Protein AF-A0A7J2INV5-F1 (afdb_monomer)

Sequence (131 aa):
MGIITDLKYGMLFGFTGFTLTLISWYFATGMLDPRFPAVIGAGLFTGGFLGSLTRRLHKEGEERKANFIFLVVILLACILLIADCIFDILTGNWKSILTNWKILRFVPIFASVYLICYMILRIKKSKEVKT

Secondary structure (DSSP, 8-state):
--HHHHHHHHHHHHHHHHHHHHHHHHHHHS---THHHHHHHHHHHHHHHHHHHHHHHHHTT-HHHHHHHHHHHHHHHHHHHHHHHHHHHHTT-HHHHHHSGGGGGHHHHHHHHHHHHHHHHHHHHHHHTT-

pLDDT: mean 73.22, std 8.88, range [40.84, 83.69]

Mean predicted aligned error: 11.42 Å

Structure (mmCIF, N/CA/C/O backbone):
data_AF-A0A7J2INV5-F1
#
_entry.id   AF-A0A7J2INV5-F1
#
loop_
_atom_site.group_PDB
_atom_site.id
_atom_site.type_symbol
_atom_site.label_ato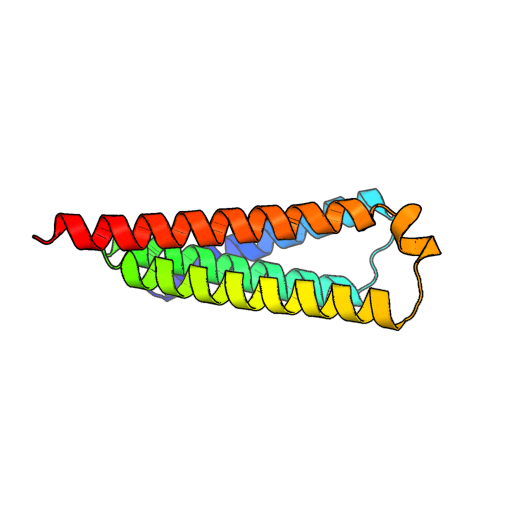m_id
_atom_site.label_alt_id
_atom_site.label_comp_id
_atom_site.label_asym_id
_atom_site.label_entity_id
_atom_site.label_seq_id
_atom_site.pdbx_PDB_ins_code
_atom_site.Cartn_x
_atom_site.Cartn_y
_atom_site.Cartn_z
_atom_site.occupancy
_atom_site.B_iso_or_equiv
_atom_site.auth_seq_id
_atom_site.auth_comp_id
_atom_site.auth_asym_id
_atom_site.auth_atom_id
_atom_site.pdbx_PDB_model_num
ATOM 1 N N . MET A 1 1 ? -17.731 -5.899 17.107 1.00 54.16 1 MET A N 1
ATOM 2 C CA . MET A 1 1 ? -17.539 -6.607 15.817 1.00 54.16 1 MET A CA 1
ATOM 3 C C . MET A 1 1 ? -16.195 -7.314 15.929 1.00 54.16 1 MET A C 1
ATOM 5 O O . MET A 1 1 ? -15.257 -6.663 16.351 1.00 54.16 1 MET A O 1
ATOM 9 N N . GLY A 1 2 ? -16.118 -8.637 15.780 1.00 72.75 2 GLY A N 1
ATOM 10 C CA . GLY A 1 2 ? -14.926 -9.410 16.174 1.00 72.75 2 GLY A CA 1
ATOM 11 C C . GLY A 1 2 ? -13.805 -9.408 15.127 1.00 72.75 2 GLY A C 1
ATOM 12 O O . GLY A 1 2 ? -14.051 -9.157 13.951 1.00 72.75 2 GLY A O 1
ATOM 13 N N . ILE A 1 3 ? -12.588 -9.792 15.530 1.00 71.81 3 ILE A N 1
ATOM 14 C CA . ILE A 1 3 ? -11.409 -9.898 14.640 1.00 71.81 3 ILE A CA 1
ATOM 15 C C . ILE A 1 3 ? -11.698 -10.798 13.421 1.00 71.81 3 ILE A C 1
ATOM 17 O O . ILE A 1 3 ? -11.252 -10.525 12.312 1.00 71.81 3 ILE A O 1
ATOM 21 N N . ILE A 1 4 ? -12.522 -11.835 13.604 1.00 76.38 4 ILE A N 1
ATOM 22 C CA . ILE A 1 4 ? -12.943 -12.770 12.549 1.00 76.38 4 ILE A CA 1
ATOM 23 C C . ILE A 1 4 ? -13.767 -12.067 11.457 1.00 76.38 4 ILE A C 1
ATOM 25 O O . ILE A 1 4 ? -13.631 -12.380 10.274 1.00 76.38 4 ILE A O 1
ATOM 29 N N . THR A 1 5 ? -14.622 -11.110 11.832 1.00 76.44 5 THR A N 1
ATOM 30 C CA . THR A 1 5 ? -15.408 -10.345 10.853 1.00 76.44 5 THR A CA 1
ATOM 31 C C . THR A 1 5 ? -14.536 -9.374 10.064 1.00 76.44 5 THR A C 1
ATOM 33 O O . THR A 1 5 ? -14.733 -9.254 8.858 1.00 76.44 5 THR A O 1
ATOM 36 N N . ASP A 1 6 ? -13.537 -8.754 10.697 1.00 69.38 6 ASP A N 1
ATOM 37 C CA . ASP A 1 6 ? -12.585 -7.871 10.009 1.00 69.38 6 ASP A CA 1
ATOM 38 C C . ASP A 1 6 ? -11.727 -8.665 9.020 1.00 69.38 6 ASP A C 1
ATOM 40 O O . ASP A 1 6 ? -11.625 -8.299 7.853 1.00 69.38 6 ASP A O 1
ATOM 44 N N . LEU A 1 7 ? -11.224 -9.830 9.444 1.00 76.38 7 LEU A N 1
ATOM 45 C CA . LEU A 1 7 ? -10.479 -10.758 8.594 1.00 76.38 7 LEU A CA 1
ATOM 46 C C . LEU A 1 7 ? -11.291 -11.180 7.357 1.00 76.38 7 LEU A C 1
ATOM 48 O O . LEU A 1 7 ? -10.762 -11.181 6.249 1.00 76.38 7 LEU A O 1
ATOM 52 N N . LYS A 1 8 ? -12.589 -11.481 7.520 1.00 79.69 8 LYS A N 1
ATOM 53 C CA . LYS A 1 8 ? -13.490 -11.800 6.397 1.00 79.69 8 LYS A CA 1
ATOM 54 C C . LYS A 1 8 ? -13.621 -10.641 5.410 1.00 79.69 8 LYS A C 1
ATOM 56 O O . LYS A 1 8 ? -13.512 -10.866 4.208 1.00 79.69 8 LYS A O 1
ATOM 61 N N . TYR A 1 9 ? -13.839 -9.418 5.900 1.00 78.00 9 TYR A N 1
ATOM 62 C CA . TYR A 1 9 ? -13.913 -8.234 5.038 1.00 78.00 9 TYR A CA 1
ATOM 63 C C . TYR A 1 9 ? -12.579 -7.958 4.341 1.00 78.00 9 TYR A C 1
ATOM 65 O O . TYR A 1 9 ? -12.570 -7.672 3.147 1.00 78.00 9 TYR A O 1
ATOM 73 N N . GLY A 1 10 ? -11.462 -8.099 5.058 1.00 76.38 10 GLY A N 1
ATOM 74 C CA . GLY A 1 10 ? -10.121 -7.943 4.508 1.00 76.38 10 GLY A CA 1
ATOM 75 C C . GLY A 1 10 ? -9.804 -8.967 3.420 1.00 76.38 10 GLY A C 1
ATOM 76 O O . GLY A 1 10 ? -9.296 -8.586 2.370 1.00 76.38 10 GLY A O 1
ATOM 77 N N . MET A 1 11 ? -10.172 -10.239 3.613 1.00 81.56 11 MET A N 1
ATOM 78 C CA . MET A 1 11 ? -10.021 -11.279 2.587 1.00 81.56 11 MET A CA 1
ATOM 79 C C . MET A 1 11 ? -10.884 -11.013 1.357 1.00 81.56 11 MET A C 1
ATOM 81 O O . MET A 1 11 ? -10.398 -11.162 0.244 1.00 81.56 11 MET A O 1
ATOM 85 N N . LEU A 1 12 ? -12.140 -10.597 1.537 1.00 82.75 12 LEU A N 1
ATOM 86 C CA . LEU A 1 12 ? -13.031 -10.248 0.424 1.00 82.75 12 LEU A CA 1
ATOM 87 C C . LEU A 1 12 ? -12.473 -9.086 -0.400 1.00 82.75 12 LEU A C 1
ATOM 89 O O . LEU A 1 12 ? -12.479 -9.134 -1.630 1.00 82.75 12 LEU A O 1
ATOM 93 N N . PHE A 1 13 ? -11.958 -8.061 0.280 1.00 78.19 13 PHE A N 1
ATOM 94 C CA . PHE A 1 13 ? -11.353 -6.902 -0.366 1.00 78.19 13 PHE A CA 1
ATOM 95 C C . PHE A 1 13 ? -10.049 -7.272 -1.081 1.00 78.19 13 PHE A C 1
ATOM 97 O O . PHE A 1 13 ? -9.847 -6.889 -2.232 1.00 78.19 13 PHE A O 1
ATOM 104 N N . GLY A 1 14 ? -9.208 -8.078 -0.427 1.00 80.69 14 GLY A N 1
ATOM 105 C CA . GLY A 1 14 ? -7.979 -8.620 -0.998 1.00 80.69 14 GLY A CA 1
ATOM 106 C C . GLY A 1 14 ? -8.248 -9.461 -2.242 1.00 80.69 14 GLY A C 1
ATOM 107 O O . GLY A 1 14 ? -7.632 -9.221 -3.272 1.00 80.69 14 GLY A O 1
ATOM 108 N N . PHE A 1 15 ? -9.223 -10.372 -2.187 1.00 81.88 15 PHE A N 1
ATOM 109 C CA . PHE A 1 15 ? -9.601 -11.228 -3.311 1.00 81.88 15 PHE A CA 1
ATOM 110 C C . PHE A 1 15 ? -10.143 -10.407 -4.481 1.00 81.88 15 PHE A C 1
ATOM 112 O O . PHE A 1 15 ? -9.658 -10.538 -5.598 1.00 81.88 15 PHE A O 1
ATOM 119 N N . THR A 1 16 ? -11.084 -9.498 -4.216 1.00 83.62 16 THR A N 1
ATOM 120 C CA . THR A 1 16 ? -11.677 -8.640 -5.253 1.00 83.62 16 THR A CA 1
ATOM 121 C C . THR A 1 16 ? -10.612 -7.788 -5.942 1.00 83.62 16 THR A C 1
ATOM 123 O O . THR A 1 16 ? -10.537 -7.761 -7.170 1.00 83.62 16 THR A O 1
ATOM 126 N N . GLY A 1 17 ? -9.750 -7.128 -5.160 1.00 80.19 17 GLY A N 1
ATOM 127 C CA . GLY A 1 17 ? -8.649 -6.331 -5.694 1.00 80.19 17 GLY A CA 1
ATOM 128 C C . GLY A 1 17 ? -7.652 -7.183 -6.477 1.00 80.19 17 GLY A C 1
ATOM 129 O O . GLY A 1 17 ? -7.203 -6.782 -7.549 1.00 80.19 17 GLY A O 1
ATOM 130 N N . PHE A 1 18 ? -7.325 -8.372 -5.973 1.00 81.94 18 PHE A N 1
ATOM 131 C CA . PHE A 1 18 ? -6.392 -9.294 -6.608 1.00 81.94 18 PHE A CA 1
ATOM 132 C C . PHE A 1 18 ? -6.894 -9.760 -7.974 1.00 81.94 18 PHE A C 1
ATOM 134 O O . PHE A 1 18 ? -6.162 -9.661 -8.958 1.00 81.94 18 PHE A O 1
ATOM 141 N N . THR A 1 19 ? -8.157 -10.180 -8.064 1.00 83.69 19 THR A N 1
ATOM 142 C CA . THR A 1 19 ? -8.771 -10.601 -9.327 1.00 83.69 19 THR A CA 1
ATOM 143 C C . THR A 1 19 ? -8.831 -9.451 -10.332 1.00 83.69 19 THR A C 1
ATOM 145 O O . THR A 1 19 ? -8.438 -9.631 -11.481 1.00 83.69 19 THR A O 1
ATOM 148 N N . LEU A 1 20 ? -9.244 -8.251 -9.906 1.00 82.88 20 LEU A N 1
ATOM 149 C CA . LEU A 1 20 ? -9.261 -7.060 -10.766 1.00 82.88 20 LEU A CA 1
ATOM 150 C C . LEU A 1 20 ? -7.869 -6.709 -11.296 1.00 82.88 20 LEU A C 1
ATOM 152 O O . LEU A 1 20 ? -7.725 -6.368 -12.469 1.00 82.88 20 LEU A O 1
ATOM 156 N N . THR A 1 21 ? -6.846 -6.821 -10.451 1.00 80.69 21 THR A N 1
ATOM 157 C CA . THR A 1 21 ? -5.462 -6.512 -10.828 1.00 80.69 21 THR A CA 1
ATOM 158 C C . THR A 1 21 ? -4.915 -7.548 -11.808 1.00 80.69 21 THR A C 1
ATOM 160 O O . THR A 1 21 ? -4.296 -7.172 -12.798 1.00 80.69 21 THR A O 1
ATOM 163 N N . LEU A 1 22 ? -5.197 -8.837 -11.591 1.00 81.00 22 LEU A N 1
ATOM 164 C CA . LEU A 1 22 ? -4.838 -9.908 -12.524 1.00 81.00 22 LEU A CA 1
ATOM 165 C C . LEU A 1 22 ? -5.505 -9.741 -13.889 1.00 81.00 22 LEU A C 1
ATOM 167 O O . LEU A 1 22 ? -4.834 -9.868 -14.909 1.00 81.00 22 LEU A O 1
ATOM 171 N N . ILE A 1 23 ? -6.803 -9.429 -13.914 1.00 83.25 23 ILE A N 1
ATOM 172 C CA . ILE A 1 23 ? -7.542 -9.192 -15.159 1.00 83.25 23 ILE A CA 1
ATOM 173 C C . ILE A 1 23 ? -6.964 -7.972 -15.883 1.00 83.25 23 ILE A C 1
ATOM 175 O O . ILE A 1 23 ? -6.640 -8.055 -17.064 1.00 83.25 23 ILE A O 1
ATOM 179 N N . SER A 1 24 ? -6.786 -6.856 -15.171 1.00 80.50 24 SER A N 1
ATOM 180 C CA . SER A 1 24 ? -6.260 -5.612 -15.750 1.00 80.50 24 SER A CA 1
ATOM 181 C C . SER A 1 24 ? -4.854 -5.804 -16.307 1.00 80.50 24 SER A C 1
ATOM 183 O O . SER A 1 24 ? -4.527 -5.291 -17.374 1.00 80.50 24 SER A O 1
ATOM 185 N N . TRP A 1 25 ? -4.028 -6.579 -15.607 1.00 76.94 25 TRP A N 1
ATOM 186 C CA . TRP A 1 25 ? -2.701 -6.924 -16.081 1.00 76.94 25 TRP A CA 1
ATOM 187 C C . TRP A 1 25 ? -2.751 -7.820 -17.317 1.00 76.94 25 TRP A C 1
ATOM 189 O O . TRP A 1 25 ? -2.114 -7.502 -18.318 1.00 76.94 25 TRP A O 1
ATOM 199 N N . TYR A 1 26 ? -3.549 -8.886 -17.298 1.00 79.06 26 TYR A N 1
ATOM 200 C CA . TYR A 1 26 ? -3.702 -9.762 -18.455 1.00 79.06 26 TYR A CA 1
ATOM 201 C C . TYR A 1 26 ? -4.091 -8.976 -19.718 1.00 79.06 26 TYR A C 1
ATOM 203 O O . TYR A 1 26 ? -3.491 -9.180 -20.771 1.00 79.06 26 TYR A O 1
ATOM 211 N N . PHE A 1 27 ? -5.007 -8.009 -19.596 1.00 78.81 27 PHE A N 1
ATOM 212 C CA . PHE A 1 27 ? -5.362 -7.106 -20.694 1.00 78.81 27 PHE A CA 1
ATOM 213 C C . PHE A 1 27 ? -4.225 -6.168 -21.123 1.00 78.81 27 PHE A C 1
ATOM 215 O O . PHE A 1 27 ? -4.124 -5.843 -22.303 1.00 78.81 27 PHE A O 1
ATOM 222 N N . ALA A 1 28 ? -3.379 -5.722 -20.195 1.00 75.00 28 ALA A N 1
ATOM 223 C CA . ALA A 1 28 ? -2.307 -4.772 -20.481 1.00 75.00 28 ALA A CA 1
ATOM 224 C C . ALA A 1 28 ? -1.053 -5.415 -21.101 1.00 75.00 28 ALA A C 1
ATOM 226 O O . ALA A 1 28 ? -0.395 -4.782 -21.922 1.00 75.00 28 ALA A O 1
ATOM 227 N N . THR A 1 29 ? -0.687 -6.637 -20.705 1.00 74.06 29 THR A N 1
ATOM 228 C CA . THR A 1 29 ? 0.586 -7.268 -21.114 1.00 74.06 29 THR A CA 1
ATOM 229 C C . THR A 1 29 ? 0.426 -8.569 -21.886 1.00 74.06 29 THR A C 1
ATOM 231 O O . THR A 1 29 ? 1.406 -9.045 -22.455 1.00 74.06 29 THR A O 1
ATOM 234 N N . GLY A 1 30 ? -0.762 -9.183 -21.885 1.00 75.00 30 GLY A N 1
ATOM 235 C CA . GLY A 1 30 ? -1.001 -10.482 -22.518 1.00 75.00 30 GLY A CA 1
ATOM 236 C C . GLY A 1 30 ? -0.250 -11.658 -21.878 1.00 75.00 30 GLY A C 1
ATOM 237 O O . GLY A 1 30 ? -0.255 -12.752 -22.436 1.00 75.00 30 GLY A O 1
ATOM 238 N N . MET A 1 31 ? 0.400 -11.465 -20.722 1.00 70.81 31 MET A N 1
ATOM 239 C CA . MET A 1 31 ? 1.202 -12.490 -20.044 1.00 70.81 31 MET A CA 1
ATOM 240 C C . MET A 1 31 ? 0.836 -12.606 -18.563 1.00 70.81 31 MET A C 1
ATOM 242 O O . MET A 1 31 ? 0.712 -11.601 -17.866 1.00 70.81 31 MET A O 1
ATOM 246 N N . LEU A 1 32 ? 0.728 -13.846 -18.077 1.00 66.44 32 LEU A N 1
ATOM 247 C CA . LEU A 1 32 ? 0.551 -14.187 -16.663 1.00 66.44 32 LEU A CA 1
ATOM 248 C C . LEU A 1 32 ? 1.816 -14.882 -16.153 1.00 66.44 32 LEU A C 1
ATOM 250 O O . LEU A 1 32 ? 1.910 -16.107 -16.161 1.00 66.44 32 LEU A O 1
ATOM 254 N N . ASP A 1 33 ? 2.803 -14.096 -15.728 1.00 71.50 33 ASP A N 1
ATOM 255 C CA . ASP A 1 33 ? 3.990 -14.637 -15.062 1.00 71.50 33 ASP A CA 1
ATOM 256 C C . ASP A 1 33 ? 3.674 -14.866 -13.567 1.00 71.50 33 ASP A C 1
ATOM 258 O O . ASP A 1 33 ? 3.366 -13.902 -12.861 1.00 71.50 33 ASP A O 1
ATOM 262 N N . PRO A 1 34 ? 3.730 -16.114 -13.056 1.00 68.12 34 PRO A N 1
ATOM 263 C CA . PRO A 1 34 ? 3.288 -16.488 -11.709 1.00 68.12 34 PRO A CA 1
ATOM 264 C C . PRO A 1 34 ? 4.094 -15.861 -10.561 1.00 68.12 34 PRO A C 1
ATOM 266 O O . PRO A 1 34 ? 3.630 -15.869 -9.418 1.00 68.12 34 PRO A O 1
ATOM 269 N N . ARG A 1 35 ? 5.259 -15.261 -10.834 1.00 68.69 35 ARG A N 1
ATOM 270 C CA . ARG A 1 35 ? 6.061 -14.565 -9.811 1.00 68.69 35 ARG A CA 1
ATOM 271 C C . ARG A 1 35 ? 5.371 -13.329 -9.254 1.00 68.69 35 ARG A C 1
ATOM 273 O O . ARG A 1 35 ? 5.519 -12.999 -8.080 1.00 68.69 35 ARG A O 1
ATOM 280 N N . PHE A 1 36 ? 4.601 -12.646 -10.082 1.00 66.81 36 PHE A N 1
ATOM 281 C CA . PHE A 1 36 ? 3.997 -11.387 -9.702 1.00 66.81 36 PHE A CA 1
ATOM 282 C C . PHE A 1 36 ? 2.614 -11.494 -9.031 1.00 66.81 36 PHE A C 1
ATOM 284 O O . PHE A 1 36 ? 2.358 -10.703 -8.123 1.00 66.81 36 PHE A O 1
ATOM 291 N N . PRO A 1 37 ? 1.745 -12.473 -9.356 1.00 71.69 37 PRO A N 1
ATOM 292 C CA . PRO A 1 37 ? 0.553 -12.788 -8.575 1.00 71.69 37 PRO A CA 1
ATOM 293 C C . PRO A 1 37 ? 0.847 -12.999 -7.086 1.00 71.69 37 PRO A C 1
ATOM 295 O O . PRO A 1 37 ? 0.092 -12.524 -6.245 1.00 71.69 37 PRO A O 1
ATOM 298 N N . ALA A 1 38 ? 1.965 -13.635 -6.728 1.00 72.62 38 ALA A N 1
ATOM 299 C CA . ALA A 1 38 ? 2.329 -13.823 -5.322 1.00 72.62 38 ALA A CA 1
ATOM 300 C C . ALA A 1 38 ? 2.576 -12.485 -4.594 1.00 72.62 38 ALA A C 1
ATOM 302 O O . ALA A 1 38 ? 2.075 -12.270 -3.489 1.00 72.62 38 ALA A O 1
ATOM 303 N N . VAL A 1 39 ? 3.292 -11.558 -5.239 1.00 69.56 39 VAL A N 1
ATOM 304 C CA . VAL A 1 39 ? 3.611 -10.231 -4.683 1.00 69.56 39 VAL A CA 1
ATOM 305 C C . VAL A 1 39 ? 2.368 -9.339 -4.624 1.00 69.56 39 VAL A C 1
ATOM 307 O O . VAL A 1 39 ? 2.100 -8.706 -3.602 1.00 69.56 39 VAL A O 1
ATOM 310 N N . ILE A 1 40 ? 1.571 -9.328 -5.695 1.00 74.12 40 ILE A N 1
ATOM 311 C CA . ILE A 1 40 ? 0.326 -8.553 -5.776 1.00 74.12 40 ILE A CA 1
ATOM 312 C C . ILE A 1 40 ? -0.698 -9.069 -4.760 1.00 74.12 40 ILE A C 1
ATOM 314 O O . ILE A 1 40 ? -1.343 -8.276 -4.074 1.00 74.12 40 ILE A O 1
ATOM 318 N N . GLY A 1 41 ? -0.811 -10.391 -4.616 1.00 72.81 41 GLY A N 1
ATOM 319 C CA . GLY A 1 41 ? -1.656 -11.026 -3.613 1.00 72.81 41 GLY A CA 1
ATOM 320 C C . GLY A 1 41 ? -1.250 -10.607 -2.203 1.00 72.81 41 GLY A C 1
ATOM 321 O O . GLY A 1 41 ? -2.058 -10.025 -1.480 1.00 72.81 41 GLY A O 1
ATOM 322 N N . ALA A 1 42 ? 0.013 -10.807 -1.821 1.00 75.75 42 ALA A N 1
ATOM 323 C CA . ALA A 1 42 ? 0.489 -10.432 -0.489 1.00 75.75 42 ALA A CA 1
ATOM 324 C C . ALA A 1 42 ? 0.191 -8.957 -0.154 1.00 75.75 42 ALA A C 1
ATOM 326 O O . ALA A 1 42 ? -0.301 -8.662 0.937 1.00 75.75 42 ALA A O 1
ATOM 327 N N . GLY A 1 43 ? 0.399 -8.038 -1.104 1.00 74.81 43 GLY A N 1
ATOM 328 C CA . GLY A 1 43 ? 0.093 -6.617 -0.924 1.00 74.81 43 GLY A CA 1
ATOM 329 C C . GLY A 1 43 ? -1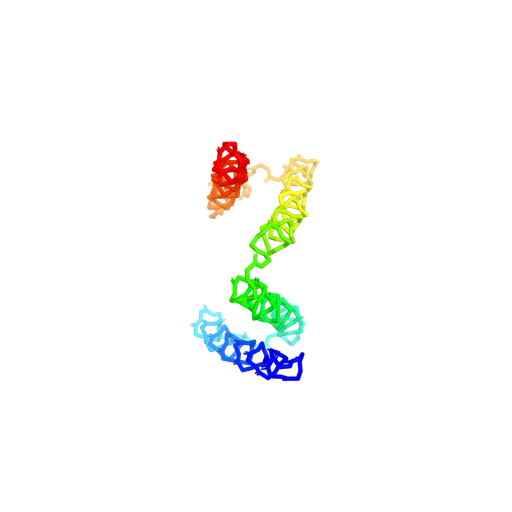.398 -6.327 -0.718 1.00 74.81 43 GLY A C 1
ATOM 330 O O . GLY A 1 43 ? -1.771 -5.655 0.245 1.00 74.81 43 GLY A O 1
ATOM 331 N N . LEU A 1 44 ? -2.266 -6.852 -1.585 1.00 77.69 44 LEU A N 1
ATOM 332 C CA . LEU A 1 44 ? -3.702 -6.546 -1.561 1.00 77.69 44 LEU A CA 1
ATOM 333 C C . LEU A 1 44 ? -4.428 -7.191 -0.380 1.00 77.69 44 LEU A C 1
ATOM 335 O O . LEU A 1 44 ? -5.287 -6.554 0.231 1.00 77.69 44 LEU A O 1
ATOM 339 N N . PHE A 1 45 ? -4.061 -8.418 -0.010 1.00 76.06 45 PHE A N 1
ATOM 340 C CA . PHE A 1 45 ? -4.627 -9.085 1.163 1.00 76.06 45 PHE A CA 1
ATOM 341 C C . PHE A 1 45 ? -4.186 -8.407 2.466 1.00 76.06 45 PHE A C 1
ATOM 343 O O . PHE A 1 45 ? -5.019 -8.170 3.344 1.00 76.06 45 PHE A O 1
ATOM 350 N N . THR A 1 46 ? -2.913 -8.011 2.571 1.00 77.19 46 THR A N 1
ATOM 351 C CA . THR A 1 46 ? -2.414 -7.277 3.746 1.00 77.19 46 THR A CA 1
ATOM 352 C C . THR A 1 46 ? -3.053 -5.890 3.842 1.00 77.19 46 THR A C 1
ATOM 354 O O . THR A 1 46 ? -3.514 -5.501 4.913 1.00 77.19 46 THR A O 1
ATOM 357 N N . GLY A 1 47 ? -3.160 -5.166 2.723 1.00 76.12 47 GLY A N 1
ATOM 358 C CA . GLY A 1 47 ? -3.818 -3.858 2.664 1.00 76.12 47 GLY A CA 1
ATOM 359 C C . GLY A 1 47 ? -5.314 -3.921 2.991 1.00 76.12 47 GLY A C 1
ATOM 360 O O . GLY A 1 47 ? -5.813 -3.094 3.755 1.00 76.12 47 GLY A O 1
ATOM 361 N N . GLY A 1 48 ? -6.023 -4.935 2.483 1.00 78.00 48 GLY A N 1
ATOM 362 C CA . GLY A 1 48 ? -7.435 -5.176 2.785 1.00 78.00 48 GLY A CA 1
ATOM 363 C C . GLY A 1 48 ? -7.675 -5.486 4.264 1.00 78.00 48 GLY A C 1
ATOM 364 O O . GLY A 1 48 ? -8.586 -4.922 4.878 1.00 78.00 48 GLY A O 1
ATOM 365 N N . PHE A 1 49 ? -6.826 -6.323 4.867 1.00 77.00 49 PHE A N 1
ATOM 366 C CA . PHE A 1 49 ? -6.866 -6.587 6.305 1.00 77.00 49 PHE A CA 1
ATOM 367 C C . PHE A 1 49 ? -6.626 -5.311 7.115 1.00 77.00 49 PHE A C 1
ATOM 369 O O . PHE A 1 49 ? -7.435 -4.980 7.986 1.00 77.00 49 PHE A O 1
ATOM 376 N N . LEU A 1 50 ? -5.579 -4.551 6.783 1.00 79.19 50 LEU A N 1
ATOM 377 C CA . LEU A 1 50 ? -5.257 -3.315 7.489 1.00 79.19 50 LEU A CA 1
ATOM 378 C C . LEU A 1 50 ? -6.404 -2.304 7.413 1.00 79.19 50 LEU A C 1
ATOM 380 O O . LEU A 1 50 ? -6.815 -1.775 8.440 1.00 79.19 50 LEU A O 1
ATOM 384 N N . GLY A 1 51 ? -6.984 -2.103 6.227 1.00 77.19 51 GLY A N 1
ATOM 385 C CA . GLY A 1 51 ? -8.121 -1.203 6.037 1.00 77.19 51 GLY A CA 1
ATOM 386 C C . GLY A 1 51 ? -9.353 -1.614 6.850 1.00 77.19 51 GLY A C 1
ATOM 387 O O . GLY A 1 51 ? -10.023 -0.760 7.437 1.00 77.19 51 GLY A O 1
ATOM 388 N N . SER A 1 52 ? -9.633 -2.918 6.948 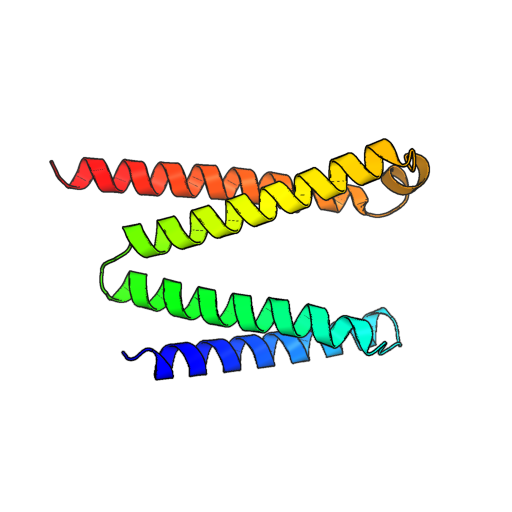1.00 77.94 52 SER A N 1
ATOM 389 C CA . SER A 1 52 ? -10.728 -3.433 7.783 1.00 77.94 52 SER A CA 1
ATOM 390 C C . SER A 1 52 ? -10.488 -3.180 9.278 1.00 77.94 52 SER A C 1
ATOM 392 O O . SER A 1 52 ? -11.389 -2.710 9.977 1.00 77.94 52 SER A O 1
ATOM 394 N N . LEU A 1 53 ? -9.249 -3.377 9.743 1.00 78.06 53 LEU A N 1
ATOM 395 C CA . LEU A 1 53 ? -8.832 -3.130 11.121 1.00 78.06 53 LEU A CA 1
ATOM 396 C C . LEU A 1 53 ? -8.941 -1.639 11.470 1.00 78.06 53 LEU A C 1
ATOM 398 O O . LEU A 1 53 ? -9.509 -1.276 12.499 1.00 78.06 53 LEU A O 1
ATOM 402 N N . THR A 1 54 ? -8.457 -0.759 10.587 1.00 77.12 54 THR A N 1
ATOM 403 C CA . THR A 1 54 ? -8.555 0.697 10.758 1.00 77.12 54 THR A CA 1
ATOM 404 C C . THR A 1 54 ? -10.016 1.147 10.811 1.00 77.12 54 THR A C 1
ATOM 406 O O . THR A 1 54 ? -10.379 1.963 11.659 1.00 77.12 54 THR A O 1
ATOM 409 N N . ARG A 1 55 ? -10.886 0.579 9.961 1.00 77.62 55 ARG A N 1
ATOM 410 C CA . ARG A 1 55 ? -12.329 0.870 9.964 1.00 77.62 55 ARG A CA 1
ATOM 411 C C . ARG A 1 55 ? -12.987 0.480 11.284 1.00 77.62 55 ARG A C 1
ATOM 413 O O . ARG A 1 55 ? -13.844 1.216 11.774 1.00 77.62 55 ARG A O 1
ATOM 420 N N . ARG A 1 56 ? -12.607 -0.659 11.861 1.00 78.31 56 ARG A N 1
ATOM 421 C CA . ARG A 1 56 ? -13.119 -1.081 13.165 1.00 78.31 56 ARG A CA 1
ATOM 422 C C . ARG A 1 56 ? -12.633 -0.177 14.290 1.00 78.31 56 ARG A C 1
ATOM 424 O O . ARG A 1 56 ? -13.463 0.287 15.063 1.00 78.31 56 ARG A O 1
ATOM 431 N N . LEU A 1 57 ? -11.335 0.122 14.341 1.00 74.94 57 LEU A N 1
ATOM 432 C CA . LEU A 1 57 ? -10.764 1.024 15.347 1.00 74.94 57 LEU A CA 1
ATOM 433 C C . LEU A 1 57 ? -11.434 2.404 15.315 1.00 74.94 57 LEU A C 1
ATOM 435 O O . LEU A 1 57 ? -11.676 3.000 16.359 1.00 74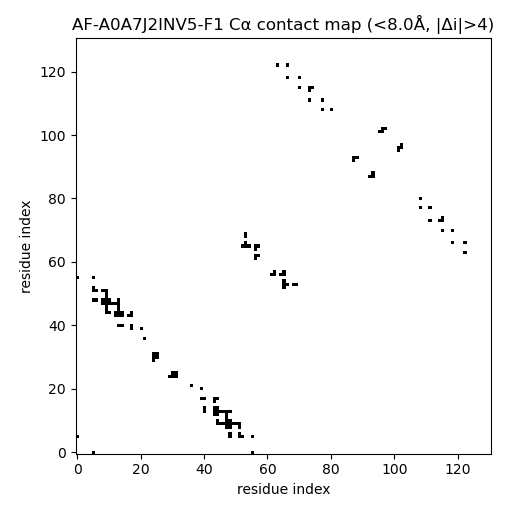.94 57 LEU A O 1
ATOM 439 N N . HIS A 1 58 ? -11.800 2.889 14.126 1.00 73.69 58 HIS A N 1
ATOM 440 C CA . HIS A 1 58 ? -12.562 4.128 13.987 1.00 73.69 58 HIS A CA 1
ATOM 441 C C . HIS A 1 58 ? -13.988 4.007 14.553 1.00 73.69 58 HIS A C 1
ATOM 443 O O . HIS A 1 58 ? -14.439 4.907 15.254 1.00 73.69 58 HIS A O 1
ATOM 449 N N . LYS A 1 59 ? -14.683 2.884 14.311 1.00 77.50 59 LYS A N 1
ATOM 450 C CA . LYS A 1 59 ? -16.025 2.618 14.866 1.00 77.50 59 LYS A CA 1
ATOM 451 C C . LYS A 1 59 ? -16.037 2.423 16.385 1.00 77.50 59 LYS A C 1
ATOM 453 O O . LYS A 1 59 ? -17.040 2.734 17.014 1.00 77.50 59 LYS A O 1
ATOM 458 N N . GLU A 1 60 ? -14.958 1.904 16.962 1.00 79.88 60 GLU A N 1
ATOM 459 C CA . GLU A 1 60 ? -14.806 1.712 18.413 1.00 79.88 60 GLU A CA 1
ATOM 460 C C . GLU A 1 60 ? -14.379 3.003 19.144 1.00 79.88 60 GLU A C 1
ATOM 462 O O . GLU A 1 60 ? -14.166 2.988 20.352 1.00 79.88 60 GLU A O 1
ATOM 467 N N . GLY A 1 61 ? -14.263 4.136 18.436 1.00 76.12 61 GLY A N 1
ATOM 468 C CA . GLY A 1 61 ? -13.839 5.417 19.014 1.00 76.12 61 GLY A CA 1
ATOM 469 C C . GLY A 1 61 ? -12.330 5.512 19.278 1.00 76.12 61 GLY A C 1
ATOM 470 O O . GLY A 1 61 ? -11.845 6.524 19.784 1.00 76.12 61 GLY A O 1
ATOM 471 N N . GLU A 1 62 ? -11.549 4.502 18.885 1.00 78.94 62 GLU A N 1
ATOM 472 C CA . GLU A 1 62 ? -10.088 4.463 19.010 1.00 78.94 62 GLU A CA 1
ATOM 473 C C . GLU A 1 62 ? -9.382 5.122 17.809 1.00 78.94 62 GLU A C 1
ATOM 475 O O . GLU A 1 62 ? -8.371 4.636 17.292 1.00 78.94 62 GLU A O 1
ATOM 480 N N . GLU A 1 63 ? -9.886 6.278 17.368 1.00 73.75 63 GLU A N 1
ATOM 481 C CA . GLU A 1 63 ? -9.409 6.968 16.160 1.00 73.75 63 GLU A CA 1
ATOM 482 C C . GLU A 1 63 ? -7.914 7.304 16.210 1.00 73.75 63 GLU A C 1
ATOM 484 O O . GLU A 1 63 ? -7.230 7.297 15.187 1.00 73.75 63 GLU A O 1
ATOM 489 N N . ARG A 1 64 ? -7.374 7.554 17.412 1.00 71.06 64 ARG A N 1
ATOM 490 C CA . ARG A 1 64 ? -5.937 7.795 17.605 1.00 71.06 64 ARG A CA 1
ATOM 491 C C . ARG A 1 64 ? -5.089 6.571 17.270 1.00 71.06 64 ARG A C 1
ATOM 493 O O . ARG A 1 64 ? -4.041 6.739 16.655 1.00 71.06 64 ARG A O 1
ATOM 500 N N . LYS A 1 65 ? -5.522 5.362 17.643 1.00 73.81 65 LYS A N 1
ATOM 501 C CA . LYS A 1 65 ? -4.781 4.130 17.331 1.00 73.81 65 LYS A CA 1
ATOM 502 C C . LYS A 1 65 ? -4.871 3.810 15.843 1.00 73.81 65 LYS A C 1
ATOM 504 O O . LYS A 1 65 ? -3.856 3.494 15.231 1.00 73.81 65 LYS A O 1
ATOM 509 N N . ALA A 1 66 ? -6.056 3.985 15.253 1.00 74.75 66 ALA A N 1
ATOM 510 C CA . ALA A 1 66 ? -6.270 3.835 13.815 1.00 74.75 66 ALA A CA 1
ATOM 511 C C . ALA A 1 66 ? -5.352 4.774 13.009 1.00 74.75 66 ALA A C 1
ATOM 513 O O . ALA A 1 66 ? -4.640 4.336 12.105 1.00 74.75 66 ALA A O 1
ATOM 514 N N . ASN A 1 67 ? -5.306 6.052 13.402 1.00 75.50 67 ASN A N 1
ATOM 515 C CA . ASN A 1 67 ? -4.447 7.048 12.772 1.00 75.50 67 ASN A CA 1
ATOM 516 C C . ASN A 1 67 ? -2.956 6.749 12.955 1.00 75.50 67 ASN A C 1
ATOM 518 O O . ASN A 1 67 ? -2.181 6.988 12.035 1.00 75.50 67 ASN A O 1
ATOM 522 N N . PHE A 1 68 ? -2.546 6.238 14.118 1.00 76.31 68 PHE A N 1
ATOM 523 C CA . PHE A 1 68 ? -1.150 5.886 14.374 1.00 76.31 68 PHE A CA 1
ATOM 524 C C . PHE A 1 68 ? -0.690 4.712 13.504 1.00 76.31 68 PHE A C 1
ATOM 526 O O . PHE A 1 68 ? 0.363 4.793 12.881 1.00 76.31 68 PHE A O 1
ATOM 533 N N . ILE A 1 69 ? -1.507 3.659 13.390 1.00 80.62 69 ILE A N 1
ATOM 534 C CA . ILE A 1 69 ? -1.225 2.516 12.507 1.00 80.62 69 ILE A CA 1
ATOM 535 C C . ILE A 1 69 ? -1.091 2.990 11.056 1.00 80.62 69 ILE A C 1
ATOM 537 O O . ILE A 1 69 ? -0.130 2.636 10.378 1.00 80.62 69 ILE A O 1
ATOM 541 N N . PHE A 1 70 ? -2.010 3.841 10.595 1.00 78.06 70 PHE A N 1
ATOM 542 C CA . PHE A 1 70 ? -1.958 4.395 9.243 1.00 78.06 70 PHE 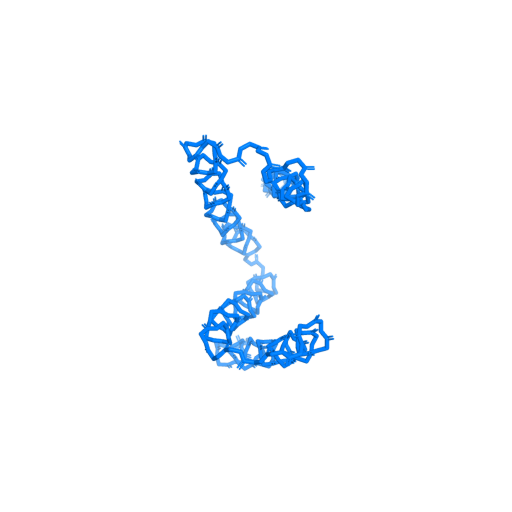A CA 1
ATOM 543 C C . PHE A 1 70 ? -0.706 5.258 9.010 1.00 78.06 70 PHE A C 1
ATOM 545 O O . PHE A 1 70 ? -0.062 5.144 7.969 1.00 78.06 70 PHE A O 1
ATOM 552 N N . LEU A 1 71 ? -0.311 6.069 9.999 1.00 78.94 71 LEU A N 1
ATOM 553 C CA . LEU A 1 71 ? 0.906 6.882 9.947 1.00 78.94 71 LEU A CA 1
ATOM 554 C C . LEU A 1 71 ? 2.165 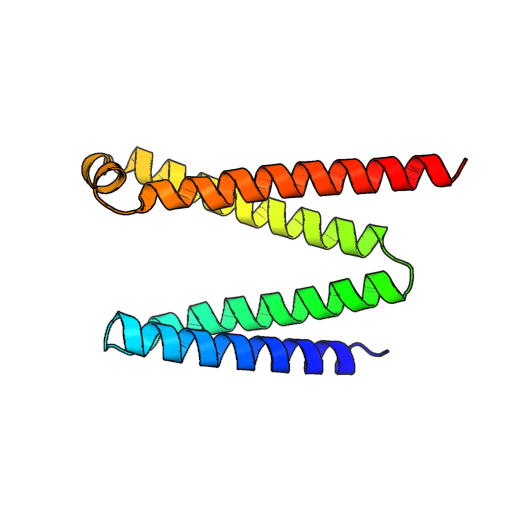6.012 9.813 1.00 78.94 71 LEU A C 1
ATOM 556 O O . LEU A 1 71 ? 3.009 6.293 8.968 1.00 78.94 71 LEU A O 1
ATOM 560 N N . VAL A 1 72 ? 2.281 4.948 10.615 1.0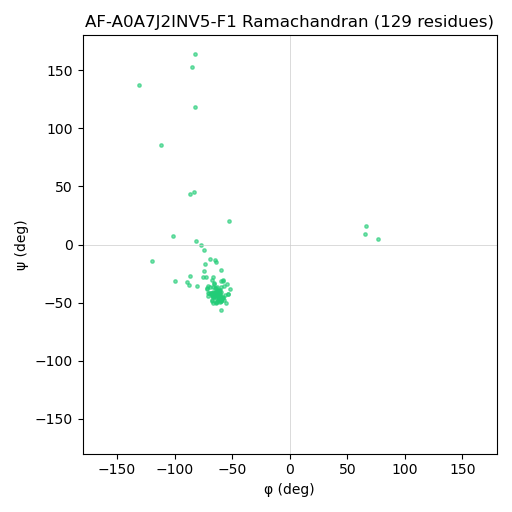0 83.38 72 VAL A N 1
ATOM 561 C CA . VAL A 1 72 ? 3.427 4.021 10.582 1.00 83.38 72 VAL A CA 1
ATOM 562 C C . VAL A 1 72 ? 3.553 3.350 9.213 1.00 83.38 72 VAL A C 1
ATOM 564 O O . VAL A 1 72 ? 4.652 3.253 8.671 1.00 83.38 72 VAL A O 1
ATOM 567 N N . VAL A 1 73 ? 2.430 2.934 8.628 1.00 82.19 73 VAL A N 1
ATOM 568 C CA . VAL A 1 73 ? 2.400 2.275 7.313 1.00 82.19 73 VAL A CA 1
ATOM 569 C C . VAL A 1 73 ? 2.835 3.229 6.206 1.00 82.19 73 VAL A C 1
ATOM 571 O O . VAL A 1 73 ? 3.655 2.852 5.371 1.00 82.19 73 VAL A O 1
ATOM 574 N N . ILE A 1 74 ? 2.341 4.472 6.216 1.00 81.06 74 ILE A N 1
ATOM 575 C CA . ILE A 1 74 ? 2.767 5.485 5.242 1.00 81.06 74 ILE A CA 1
ATOM 576 C C . ILE A 1 74 ? 4.253 5.799 5.406 1.00 81.06 74 ILE A C 1
ATOM 578 O O . ILE A 1 74 ? 4.956 5.926 4.409 1.00 81.06 74 ILE A O 1
ATOM 582 N N . LEU A 1 75 ? 4.752 5.890 6.642 1.00 81.06 75 LEU A N 1
ATOM 583 C CA . LEU A 1 75 ? 6.163 6.165 6.896 1.00 81.06 75 LEU A CA 1
ATOM 584 C C . LEU A 1 75 ? 7.061 5.058 6.319 1.00 81.06 75 LEU A C 1
ATOM 586 O O . LEU A 1 75 ? 8.026 5.355 5.620 1.00 81.06 75 LEU A O 1
ATOM 590 N N . LEU A 1 76 ? 6.707 3.791 6.555 1.00 83.06 76 LEU A N 1
ATOM 591 C CA . LEU A 1 76 ? 7.396 2.631 5.981 1.00 83.06 76 LEU A CA 1
ATOM 592 C C . LEU A 1 76 ? 7.364 2.651 4.448 1.00 83.06 76 LEU A C 1
ATOM 594 O O . LEU A 1 76 ? 8.402 2.473 3.813 1.00 83.06 76 LEU A O 1
ATOM 598 N N . ALA A 1 77 ? 6.200 2.922 3.853 1.00 79.25 77 ALA A N 1
ATOM 599 C CA . ALA A 1 77 ? 6.064 3.040 2.404 1.00 79.25 77 ALA A CA 1
ATOM 600 C C . ALA A 1 77 ? 6.925 4.184 1.835 1.00 79.25 77 ALA A C 1
ATOM 602 O O . ALA A 1 77 ? 7.588 4.009 0.814 1.00 79.25 77 ALA A O 1
ATOM 603 N N . CYS A 1 78 ? 6.979 5.329 2.520 1.00 79.06 78 CYS A N 1
ATOM 604 C CA . CYS A 1 78 ? 7.844 6.454 2.164 1.00 79.06 78 CYS A CA 1
ATOM 605 C C . CYS A 1 78 ? 9.326 6.073 2.185 1.00 79.06 78 CYS A C 1
ATOM 607 O O . CYS A 1 78 ? 10.050 6.418 1.255 1.00 79.06 78 CYS A O 1
ATOM 609 N N . ILE A 1 79 ? 9.781 5.362 3.220 1.00 82.50 79 ILE A N 1
ATOM 610 C CA . ILE A 1 79 ? 11.181 4.927 3.332 1.00 82.50 79 ILE A CA 1
ATOM 611 C C . ILE A 1 79 ? 11.549 4.010 2.162 1.00 82.50 79 ILE A C 1
ATOM 613 O O . ILE A 1 79 ? 12.591 4.212 1.541 1.00 8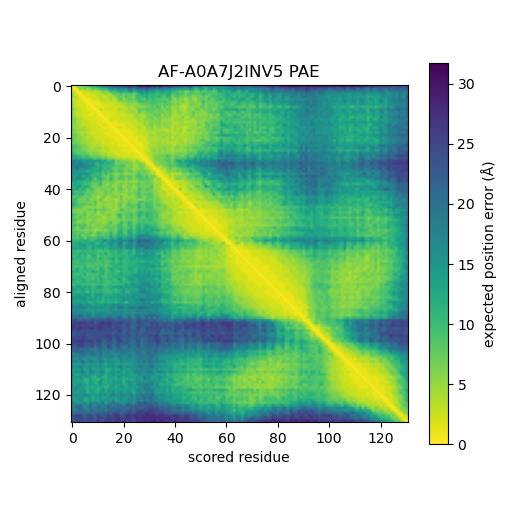2.50 79 ILE A O 1
ATOM 617 N N . LEU A 1 80 ? 10.681 3.051 1.822 1.00 82.94 80 LEU A N 1
ATOM 618 C CA . LEU A 1 80 ? 10.894 2.155 0.683 1.00 82.94 80 LEU A CA 1
ATOM 619 C C . LEU A 1 80 ? 10.957 2.922 -0.646 1.00 82.94 80 LEU A C 1
ATOM 621 O O . LEU A 1 80 ? 11.863 2.688 -1.440 1.00 82.94 80 LEU A O 1
ATOM 625 N N . LEU A 1 81 ? 10.057 3.889 -0.858 1.00 77.31 81 LEU A N 1
ATOM 626 C CA . LEU A 1 81 ? 10.073 4.746 -2.050 1.00 77.31 81 LEU A CA 1
ATOM 627 C C . LEU A 1 81 ? 11.366 5.568 -2.162 1.00 77.31 81 LEU A C 1
ATOM 629 O O . LEU A 1 81 ? 11.910 5.721 -3.254 1.00 77.31 81 LEU A O 1
ATOM 633 N N . ILE A 1 82 ? 11.870 6.094 -1.043 1.00 77.75 82 ILE A N 1
ATOM 634 C CA . ILE A 1 82 ? 13.127 6.853 -1.012 1.00 77.75 82 ILE A CA 1
ATOM 635 C C . ILE A 1 82 ? 14.318 5.933 -1.303 1.00 77.75 82 ILE A C 1
ATOM 637 O O . ILE A 1 82 ? 15.198 6.316 -2.072 1.00 77.75 82 ILE A O 1
ATOM 641 N N . ALA A 1 83 ? 14.338 4.724 -0.736 1.00 80.12 83 ALA A N 1
ATOM 642 C CA . ALA A 1 83 ? 15.397 3.747 -0.974 1.00 80.12 83 ALA A CA 1
ATOM 643 C C . ALA A 1 83 ? 15.488 3.350 -2.457 1.00 80.12 83 ALA A C 1
ATOM 645 O O . ALA A 1 83 ? 16.582 3.368 -3.021 1.00 80.12 83 ALA A O 1
ATOM 646 N N . ASP A 1 84 ? 14.348 3.091 -3.105 1.00 75.81 84 ASP A N 1
ATOM 647 C CA . ASP A 1 84 ? 14.284 2.820 -4.547 1.00 75.81 84 ASP A CA 1
ATOM 648 C C . ASP A 1 84 ? 14.792 4.009 -5.379 1.00 75.81 84 ASP A C 1
ATOM 650 O O . ASP A 1 84 ? 15.537 3.826 -6.343 1.00 75.81 84 ASP A O 1
ATOM 654 N N . CYS A 1 85 ? 14.440 5.240 -4.991 1.00 72.81 85 CYS A N 1
ATOM 655 C CA . CYS A 1 85 ? 14.946 6.453 -5.639 1.00 72.81 85 CYS A CA 1
ATOM 656 C C . CYS A 1 85 ? 16.472 6.581 -5.521 1.00 72.81 85 CYS A C 1
ATOM 658 O O . CYS A 1 85 ? 17.142 6.893 -6.505 1.00 72.81 85 CYS A O 1
ATOM 660 N N . ILE A 1 86 ? 17.033 6.334 -4.335 1.00 79.00 86 ILE A N 1
ATOM 661 C CA . ILE A 1 86 ? 18.484 6.389 -4.111 1.00 79.00 86 ILE A CA 1
ATOM 662 C C . ILE A 1 86 ? 19.187 5.303 -4.928 1.00 79.00 86 ILE A C 1
ATOM 664 O O . ILE A 1 86 ? 20.210 5.580 -5.549 1.00 79.00 86 ILE A O 1
ATOM 668 N N . PHE A 1 87 ? 18.630 4.091 -4.977 1.00 77.81 87 PHE A N 1
ATOM 669 C CA . PHE A 1 87 ? 19.185 2.987 -5.756 1.00 77.81 87 PHE A CA 1
ATOM 670 C C . PHE A 1 87 ? 19.232 3.302 -7.259 1.00 77.81 87 PHE A C 1
ATOM 672 O O . PHE A 1 87 ? 20.252 3.064 -7.911 1.00 77.81 87 PHE A O 1
ATOM 679 N N . ASP A 1 88 ? 18.164 3.895 -7.799 1.00 69.31 88 ASP A N 1
ATOM 680 C CA . ASP A 1 88 ? 18.085 4.341 -9.195 1.00 69.31 88 ASP A CA 1
ATOM 681 C C . ASP A 1 88 ? 19.110 5.449 -9.522 1.00 69.31 88 ASP A C 1
ATOM 683 O O . ASP A 1 88 ? 19.682 5.463 -10.615 1.00 69.31 88 ASP A O 1
ATOM 687 N N . ILE A 1 89 ? 19.374 6.362 -8.576 1.00 72.06 89 ILE A N 1
ATOM 688 C CA . ILE A 1 89 ? 20.426 7.387 -8.700 1.00 72.06 89 ILE A CA 1
ATOM 689 C C . ILE A 1 89 ? 21.814 6.731 -8.688 1.00 72.06 89 ILE A C 1
ATOM 691 O O . ILE A 1 89 ? 22.664 7.064 -9.517 1.00 72.06 89 ILE A O 1
ATOM 695 N N . LEU A 1 90 ? 22.036 5.778 -7.777 1.00 77.19 90 LEU A N 1
ATOM 696 C CA . LEU A 1 90 ? 23.322 5.107 -7.574 1.00 77.19 90 LEU A CA 1
ATOM 697 C C . LEU A 1 90 ? 23.728 4.238 -8.774 1.00 77.19 90 LEU A C 1
ATOM 699 O O . LEU A 1 90 ? 24.901 4.174 -9.126 1.00 77.19 90 LEU A O 1
ATOM 703 N N . THR A 1 91 ? 22.759 3.591 -9.425 1.00 76.69 91 THR A N 1
ATOM 704 C CA . THR A 1 91 ? 22.991 2.757 -10.619 1.00 76.69 91 THR A CA 1
ATOM 705 C C . THR A 1 91 ? 23.192 3.566 -11.904 1.00 76.69 91 THR A C 1
ATOM 707 O O . THR A 1 91 ? 23.427 2.986 -12.963 1.00 76.69 91 THR A O 1
ATOM 710 N N . GLY A 1 92 ? 23.135 4.903 -11.844 1.00 66.12 92 GLY A N 1
ATOM 711 C CA . GLY A 1 92 ? 23.472 5.774 -12.972 1.00 66.12 92 GLY A CA 1
ATOM 712 C C . GLY A 1 92 ? 22.510 5.671 -14.159 1.00 66.12 92 GLY A C 1
ATOM 713 O O . GLY A 1 92 ? 22.823 6.141 -15.254 1.00 66.12 92 GLY A O 1
ATOM 714 N N . ASN A 1 93 ? 21.320 5.092 -13.972 1.00 64.19 93 ASN A N 1
ATOM 715 C CA . ASN A 1 93 ? 20.365 4.826 -15.049 1.00 64.19 93 ASN A CA 1
ATOM 716 C C . ASN A 1 93 ? 19.499 6.061 -15.394 1.00 64.19 93 ASN A C 1
ATOM 718 O O . ASN A 1 93 ? 18.278 5.981 -15.568 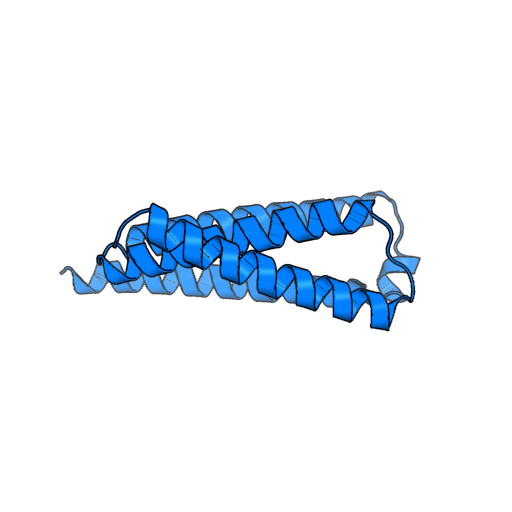1.00 64.19 93 ASN A O 1
ATOM 722 N N . TRP A 1 94 ? 20.146 7.227 -15.504 1.00 58.03 94 TRP A N 1
ATOM 723 C CA . TRP A 1 94 ? 19.533 8.540 -15.745 1.00 58.03 94 TRP A CA 1
ATOM 724 C C . TRP A 1 94 ? 18.752 8.603 -17.063 1.00 58.03 94 TRP A C 1
ATOM 726 O O . TRP A 1 94 ? 17.723 9.272 -17.153 1.00 58.03 94 TRP A O 1
ATOM 736 N N . LYS A 1 95 ? 19.187 7.843 -18.077 1.00 53.41 95 LYS A N 1
ATOM 737 C CA . LYS A 1 95 ? 18.533 7.800 -19.392 1.00 53.41 95 LYS A CA 1
ATOM 738 C C . LYS A 1 95 ? 17.161 7.124 -19.326 1.00 53.41 95 LYS A C 1
ATOM 740 O O . LYS A 1 95 ? 16.230 7.605 -19.964 1.00 53.41 95 LYS A O 1
ATOM 745 N N . SER A 1 96 ? 17.005 6.085 -18.496 1.00 54.25 96 SER A N 1
ATOM 746 C CA . SER A 1 96 ? 15.719 5.408 -18.275 1.00 54.25 96 SER A CA 1
ATOM 747 C C . SER A 1 96 ? 14.749 6.224 -17.414 1.00 54.25 96 SER A C 1
ATOM 749 O O . SER A 1 96 ? 13.550 5.972 -17.480 1.00 54.25 96 SER A O 1
ATOM 751 N N . ILE A 1 97 ? 15.224 7.159 -16.588 1.00 53.94 97 ILE A N 1
ATOM 752 C CA . ILE A 1 97 ? 14.368 7.993 -15.725 1.00 53.94 97 ILE A CA 1
ATOM 753 C C . ILE A 1 97 ? 13.571 9.021 -16.537 1.00 53.94 97 ILE A C 1
ATOM 755 O O . ILE A 1 97 ? 12.417 9.285 -16.210 1.00 53.94 97 ILE A O 1
ATOM 759 N N . LEU A 1 98 ? 14.168 9.558 -17.605 1.00 50.91 98 LEU A N 1
ATOM 760 C CA . LEU A 1 98 ? 13.564 10.607 -18.429 1.00 50.91 98 LEU A CA 1
ATOM 761 C C . LEU A 1 98 ? 12.648 10.063 -19.544 1.00 50.91 98 LEU A C 1
ATOM 763 O O . LEU A 1 98 ? 11.738 10.764 -19.971 1.00 50.91 98 LEU A O 1
ATOM 767 N N . THR A 1 99 ? 12.883 8.833 -20.026 1.00 50.59 99 THR A N 1
ATOM 768 C CA . THR A 1 99 ? 12.106 8.223 -21.133 1.00 50.59 99 THR A CA 1
ATOM 769 C C . THR A 1 99 ? 11.017 7.253 -20.688 1.00 50.59 99 THR A C 1
ATOM 771 O O . THR A 1 99 ? 9.992 7.162 -21.356 1.00 50.59 99 THR A O 1
ATOM 774 N N . ASN A 1 100 ? 11.187 6.536 -19.574 1.00 53.03 100 ASN A N 1
ATOM 775 C CA . ASN A 1 100 ? 10.092 5.754 -19.000 1.00 53.03 100 ASN A CA 1
ATOM 776 C C . ASN A 1 100 ? 9.239 6.659 -18.111 1.00 53.03 100 ASN A C 1
ATOM 778 O O . ASN A 1 100 ? 9.759 7.588 -17.505 1.00 53.03 100 ASN A O 1
ATOM 782 N N . TRP A 1 101 ? 7.954 6.342 -17.952 1.00 54.81 101 TRP A N 1
ATOM 783 C CA . TRP A 1 101 ? 6.979 6.948 -17.026 1.00 54.81 101 TRP A CA 1
ATOM 784 C C . TRP A 1 101 ? 7.402 7.014 -15.530 1.00 54.81 101 TRP A C 1
ATOM 786 O O . TRP A 1 101 ? 6.566 7.177 -14.645 1.00 54.81 101 TRP A O 1
ATOM 796 N N . LYS A 1 102 ? 8.694 6.922 -15.195 1.00 56.78 102 LYS A N 1
ATOM 797 C CA . LYS A 1 102 ? 9.266 7.067 -13.855 1.00 56.78 102 LYS A CA 1
ATOM 798 C C . LYS A 1 102 ? 8.983 8.433 -13.216 1.00 56.78 102 LYS A C 1
ATOM 800 O O . LYS A 1 102 ? 8.956 8.489 -11.995 1.00 56.78 102 LYS A O 1
ATOM 805 N N . ILE A 1 103 ? 8.671 9.494 -13.972 1.00 60.22 103 ILE A N 1
ATOM 806 C CA . ILE A 1 103 ? 8.152 10.760 -13.403 1.00 60.22 103 ILE A CA 1
ATOM 807 C C . ILE A 1 103 ? 6.859 10.541 -12.599 1.00 60.22 103 ILE A C 1
ATOM 809 O O . ILE A 1 103 ? 6.645 11.189 -11.573 1.00 60.22 103 ILE A O 1
ATOM 813 N N . LEU A 1 104 ? 6.037 9.559 -12.982 1.00 60.62 104 LEU A N 1
ATOM 814 C CA . LEU A 1 104 ? 4.842 9.182 -12.231 1.00 60.62 104 LEU A CA 1
ATOM 815 C C . LEU A 1 104 ? 5.177 8.625 -10.831 1.00 60.62 104 LEU A C 1
ATOM 817 O O . LEU A 1 104 ? 4.293 8.575 -9.986 1.00 60.62 104 LEU A O 1
ATOM 821 N N . ARG A 1 105 ? 6.440 8.255 -10.545 1.00 63.41 105 ARG A N 1
ATOM 822 C CA . ARG A 1 105 ? 6.903 7.846 -9.203 1.00 63.41 105 ARG A CA 1
ATOM 823 C C . ARG A 1 105 ? 7.043 9.013 -8.228 1.00 63.41 105 ARG A C 1
ATOM 825 O O . ARG A 1 105 ? 7.044 8.783 -7.024 1.00 63.41 105 ARG A O 1
ATOM 832 N N . PHE A 1 106 ? 7.086 10.258 -8.701 1.00 65.06 106 PHE A N 1
ATOM 833 C CA . PHE A 1 106 ? 7.010 11.412 -7.804 1.00 65.06 106 PHE A CA 1
ATOM 834 C C . PHE A 1 106 ? 5.587 11.636 -7.284 1.00 65.06 106 PHE A C 1
ATOM 836 O O . PHE A 1 106 ? 5.415 12.097 -6.159 1.00 65.06 106 PHE A O 1
ATOM 843 N N . VAL A 1 107 ? 4.560 11.237 -8.043 1.00 73.00 107 VAL A N 1
ATOM 844 C CA . VAL A 1 107 ? 3.147 11.333 -7.636 1.00 73.00 107 VAL A CA 1
ATOM 845 C C . VAL A 1 107 ? 2.868 10.631 -6.295 1.00 73.00 107 VAL A C 1
ATOM 847 O O . VAL A 1 107 ? 2.310 11.284 -5.412 1.00 73.00 107 VAL A O 1
ATOM 850 N N . PRO A 1 108 ? 3.276 9.365 -6.057 1.00 69.19 108 PRO A N 1
ATOM 851 C CA . PRO A 1 108 ? 3.091 8.727 -4.757 1.00 69.19 108 PRO A CA 1
ATOM 852 C C . PRO A 1 108 ? 3.933 9.373 -3.650 1.00 69.19 108 PRO A C 1
ATOM 854 O O . PRO A 1 108 ? 3.498 9.359 -2.503 1.00 69.19 108 PRO A O 1
ATOM 857 N N . ILE A 1 109 ? 5.082 9.987 -3.956 1.00 71.44 109 ILE A N 1
ATOM 858 C CA . ILE A 1 109 ? 5.877 10.734 -2.964 1.00 71.44 109 ILE A CA 1
ATOM 859 C C . ILE A 1 109 ? 5.104 11.980 -2.510 1.00 71.44 109 ILE A C 1
ATOM 861 O O . ILE A 1 109 ? 4.902 12.167 -1.311 1.00 71.44 109 ILE A O 1
ATOM 865 N N . PHE A 1 110 ? 4.596 12.787 -3.448 1.00 75.12 110 PHE A N 1
ATOM 866 C CA . PHE A 1 110 ? 3.774 13.960 -3.129 1.00 75.12 110 PHE A CA 1
ATOM 867 C C . PHE A 1 110 ? 2.484 13.576 -2.394 1.00 75.12 110 PHE A C 1
ATOM 869 O O . PHE A 1 110 ? 2.132 14.210 -1.398 1.00 75.12 110 PHE A O 1
ATOM 876 N N . ALA A 1 111 ? 1.812 12.506 -2.826 1.00 77.81 111 ALA A N 1
ATOM 877 C CA . ALA A 1 111 ? 0.626 11.989 -2.151 1.00 77.81 111 ALA A CA 1
ATOM 878 C C . ALA A 1 111 ? 0.936 11.518 -0.720 1.00 77.81 111 ALA A C 1
ATOM 880 O O . ALA A 1 111 ? 0.176 11.810 0.202 1.00 77.81 111 ALA A O 1
ATOM 881 N N . SER A 1 112 ? 2.069 10.844 -0.507 1.00 74.88 112 SER A N 1
ATOM 882 C CA . SER A 1 112 ? 2.480 10.373 0.820 1.00 74.88 112 SER A CA 1
ATOM 883 C C . SER A 1 112 ? 2.807 11.533 1.758 1.00 74.88 112 SER A C 1
ATOM 885 O O . SER A 1 112 ? 2.346 11.539 2.897 1.00 74.88 112 SER A O 1
ATOM 887 N N . VAL A 1 113 ? 3.523 12.557 1.280 1.00 79.19 113 VAL A N 1
ATOM 888 C CA . VAL A 1 113 ? 3.796 13.778 2.059 1.00 79.19 113 VAL A CA 1
ATOM 889 C C . VAL A 1 113 ? 2.493 14.487 2.427 1.00 79.19 113 VAL A C 1
ATOM 891 O O . VAL A 1 113 ? 2.289 14.829 3.593 1.00 79.19 113 VAL A O 1
ATOM 894 N N . TYR A 1 114 ? 1.573 14.643 1.470 1.00 81.62 114 TYR A N 1
ATOM 895 C CA . TYR A 1 114 ? 0.253 15.219 1.723 1.00 81.62 114 TYR A CA 1
ATOM 896 C C . TYR A 1 114 ? -0.521 14.431 2.790 1.00 81.62 114 TYR A C 1
ATOM 898 O O . TYR A 1 114 ? -1.069 15.024 3.721 1.00 81.62 114 TYR A O 1
ATOM 906 N N . LEU A 1 115 ? -0.525 13.097 2.702 1.00 78.25 115 LEU A N 1
ATOM 907 C CA . LEU A 1 115 ? -1.179 12.231 3.682 1.00 78.25 115 LEU A CA 1
ATOM 908 C C . LEU A 1 115 ? -0.533 12.344 5.067 1.00 78.25 115 LEU A C 1
ATOM 910 O O . LEU A 1 115 ? -1.255 12.454 6.054 1.00 78.25 115 LEU A O 1
ATOM 914 N N . ILE A 1 116 ? 0.799 12.390 5.170 1.00 81.06 116 ILE A N 1
ATOM 915 C CA . ILE A 1 116 ? 1.497 12.598 6.449 1.00 81.06 116 ILE A CA 1
ATOM 916 C C . ILE A 1 116 ? 1.082 13.939 7.065 1.00 81.06 116 ILE A C 1
ATOM 918 O O . ILE A 1 116 ? 0.683 13.983 8.232 1.00 81.06 116 ILE A O 1
ATOM 922 N N . CYS A 1 117 ? 1.099 15.022 6.283 1.00 81.00 117 CYS A N 1
ATOM 923 C CA . CYS A 1 117 ? 0.657 16.342 6.736 1.00 81.00 117 CYS A CA 1
ATOM 924 C C . CYS A 1 117 ? -0.806 16.329 7.202 1.00 81.00 117 CYS A C 1
ATOM 926 O O . CYS A 1 117 ? -1.112 16.827 8.288 1.00 81.00 117 CYS A O 1
ATOM 928 N N . TYR A 1 118 ? -1.702 15.714 6.426 1.00 78.50 118 TYR A N 1
ATOM 929 C CA . TYR A 1 118 ? -3.112 15.564 6.782 1.00 78.50 118 TYR A CA 1
ATOM 930 C C . TYR A 1 118 ? -3.284 14.823 8.116 1.00 78.50 118 TYR A C 1
ATOM 932 O O . TYR A 1 118 ? -4.026 15.275 8.992 1.00 78.50 118 TYR A O 1
ATOM 940 N N . MET A 1 119 ? -2.560 13.719 8.312 1.00 74.25 119 MET A N 1
ATOM 941 C CA . MET A 1 119 ? -2.642 12.913 9.531 1.00 74.25 119 MET A CA 1
ATOM 942 C C . MET A 1 119 ? -2.112 13.664 10.756 1.00 74.25 119 MET A C 1
ATOM 944 O O . MET A 1 119 ? -2.746 13.622 11.813 1.00 74.25 119 MET A O 1
ATOM 948 N N . ILE A 1 120 ? -1.008 14.407 10.621 1.00 77.31 120 ILE A N 1
ATOM 949 C CA . ILE A 1 120 ? -0.463 15.254 11.695 1.00 77.31 120 ILE A CA 1
ATOM 950 C C . ILE A 1 120 ? -1.482 16.326 12.107 1.00 77.31 120 ILE A C 1
ATOM 952 O O . ILE A 1 120 ? -1.745 16.497 13.301 1.00 77.31 120 ILE A O 1
ATOM 956 N N . LEU A 1 121 ? -2.106 17.006 11.139 1.00 77.75 121 LEU A N 1
ATOM 957 C CA . LEU A 1 121 ? -3.142 18.010 11.406 1.00 77.75 121 LEU A CA 1
ATOM 958 C C . LEU A 1 121 ? -4.361 17.400 12.111 1.00 77.75 121 LEU A C 1
ATOM 960 O O . LEU A 1 121 ? -4.862 17.968 13.084 1.00 77.75 121 LEU A O 1
ATOM 964 N N . ARG A 1 122 ? -4.800 16.209 11.684 1.00 71.69 122 ARG A N 1
ATOM 965 C CA . ARG A 1 122 ? -5.903 15.470 12.322 1.00 71.69 122 ARG A CA 1
ATOM 966 C C . ARG A 1 122 ? -5.590 15.127 13.780 1.00 71.69 122 ARG A C 1
ATOM 968 O O . ARG A 1 122 ? -6.434 15.309 14.657 1.00 71.69 122 ARG A O 1
ATOM 975 N N . ILE A 1 123 ? -4.371 14.655 14.054 1.00 70.31 123 ILE A N 1
ATOM 976 C CA . ILE A 1 123 ? -3.925 14.319 15.413 1.00 70.31 123 ILE A CA 1
ATOM 977 C C . ILE A 1 123 ? -3.874 15.576 16.286 1.00 70.31 123 ILE A C 1
ATOM 979 O O . ILE A 1 123 ? -4.355 15.531 17.422 1.00 70.31 123 ILE A O 1
ATOM 983 N N . LYS A 1 124 ? -3.350 16.694 15.763 1.00 72.12 124 LYS A N 1
ATOM 984 C CA . LYS A 1 124 ? -3.271 17.974 16.483 1.00 72.12 124 LYS A CA 1
ATOM 985 C C . LYS A 1 124 ? -4.664 18.494 16.855 1.00 72.12 124 LYS A C 1
ATOM 987 O O . LYS A 1 124 ? -4.905 18.769 18.027 1.00 72.12 124 LYS A O 1
ATOM 992 N N . LYS A 1 125 ? -5.612 18.483 15.912 1.00 68.00 125 LYS A N 1
ATOM 993 C CA . LYS A 1 125 ? -7.016 18.857 16.160 1.00 68.00 125 LYS A CA 1
ATOM 994 C C . LYS A 1 125 ? -7.685 17.969 17.222 1.00 68.00 125 LYS A C 1
ATOM 996 O O . LYS A 1 125 ? -8.430 18.459 18.059 1.00 68.00 125 LYS A O 1
ATOM 1001 N N . SER A 1 126 ? -7.363 16.671 17.263 1.00 59.69 126 SER A N 1
ATOM 1002 C CA . SER A 1 126 ? -7.876 15.750 18.298 1.00 59.69 126 SER A CA 1
ATOM 1003 C C . SER A 1 126 ? -7.324 15.998 19.714 1.00 59.69 126 SER A C 1
ATOM 1005 O O . SER A 1 126 ? -7.790 15.373 20.672 1.00 59.69 126 SER A O 1
ATOM 1007 N N . LYS A 1 127 ? -6.273 16.818 19.865 1.00 58.75 127 LYS A N 1
ATOM 1008 C CA . LYS A 1 127 ? -5.738 17.217 21.176 1.00 58.75 127 LYS A CA 1
ATOM 1009 C C . LYS A 1 127 ? -6.441 18.461 21.725 1.00 58.75 127 LYS A C 1
ATOM 1011 O O . LYS A 1 127 ? -6.661 18.494 22.926 1.00 58.75 127 LYS A O 1
ATOM 1016 N N . GLU A 1 128 ? -6.831 19.408 20.872 1.00 57.28 128 GLU A N 1
ATOM 1017 C CA . GLU A 1 128 ? -7.493 20.660 21.287 1.00 57.28 128 GLU A CA 1
ATOM 1018 C C . GLU A 1 128 ? -8.950 20.472 21.737 1.00 57.28 128 GLU A C 1
ATOM 1020 O O . GLU A 1 128 ? -9.419 21.199 22.594 1.00 57.28 128 GLU A O 1
ATOM 1025 N N . VAL A 1 129 ? -9.667 19.461 21.237 1.00 52.06 129 VAL A N 1
ATOM 1026 C CA . VAL A 1 129 ? -11.075 19.205 21.630 1.00 52.06 129 VAL A CA 1
ATOM 1027 C C . VAL A 1 129 ? -11.203 18.582 23.038 1.00 52.06 129 VAL A C 1
ATOM 1029 O O . VAL A 1 129 ? -12.305 18.363 23.527 1.00 52.06 129 VAL A O 1
ATOM 1032 N N . LYS A 1 130 ? -10.086 18.258 23.705 1.00 46.91 130 LYS A N 1
ATOM 1033 C CA . LYS A 1 130 ? -10.068 17.649 25.052 1.00 46.91 130 LYS A CA 1
ATOM 1034 C C . LYS A 1 130 ? -9.761 18.634 26.192 1.00 46.91 130 LYS A C 1
ATOM 1036 O O . LYS A 1 130 ? -9.579 18.174 27.317 1.00 46.91 130 LYS A O 1
ATOM 1041 N N . THR A 1 131 ? -9.690 19.931 25.912 1.00 40.84 131 THR A N 1
ATOM 1042 C CA . THR A 1 131 ? -9.589 21.014 26.909 1.00 40.84 131 THR A CA 1
ATOM 1043 C C . THR A 1 131 ? -10.870 21.818 26.918 1.00 40.84 131 THR A C 1
ATOM 1045 O O . THR A 1 131 ? -11.353 22.111 28.028 1.00 40.84 131 THR A O 1
#

Solvent-accessible surface area (backbone atoms only — not comparable to full-atom values): 7144 Å² total; per-residue (Å²): 136,55,73,68,57,31,48,52,52,2,48,53,46,10,50,54,51,36,52,52,51,53,52,53,40,38,75,73,69,76,57,88,64,74,76,51,57,56,56,50,40,54,50,34,34,52,49,22,32,49,52,33,48,35,54,47,29,46,74,72,69,39,45,68,58,29,50,48,55,52,50,54,51,51,49,53,52,49,51,52,55,50,50,53,52,51,50,49,60,73,69,65,48,63,71,58,48,77,73,42,78,53,66,61,59,50,53,60,51,55,52,49,54,50,49,51,53,52,50,52,52,53,54,53,56,66,56,63,80,76,115

Radius of gyration: 18.38 Å; Cα contacts (8 Å, |Δi|>4): 79; chains: 1; bounding box: 41×38×49 Å

Foldseek 3Di:
DDLVVLLVQLVVQLVVQLVVVQVVVCVVPVDDDPVVSVVSSVVSSVVSSLVSVLVVCVVVVVNVVSLVSVLVVLVVVLVVLVVVVVVCVVVVVVVCCVPDPVVCSVVSVVVSVVSNVVSVVVVVVVVVVVD